Protein AF-A0A2V7ZME0-F1 (afdb_monomer_lite)

Sequence (49 aa):
MEIEVHSEYLRVLIAQLRTKVEPVPSSPSYLITEPWVGYRFNPVRVTRA

pLDDT: mean 85.16, std 14.43, range [52.91, 97.25]

Secondary structure (DSSP, 8-state):
------HHHHHHHHHHHHHHH-SSTTS-SSEEEETTTEEEE--------

Radius of gyration: 13.47 Å; chains: 1; bounding box: 30×21×40 Å

Foldseek 3Di:
DPPPPPVVVLVVVLLVVLVVPPPDSVDRDQWDQDPP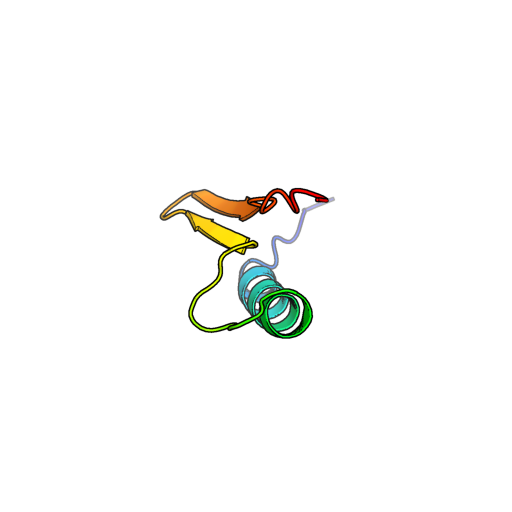PGTDGDDDDPPDD

Structure (mmCIF, N/CA/C/O backbone):
data_AF-A0A2V7ZME0-F1
#
_entry.id   AF-A0A2V7ZME0-F1
#
loop_
_atom_site.group_PDB
_atom_site.id
_atom_site.type_symbol
_atom_site.label_atom_id
_atom_site.label_alt_id
_atom_site.label_comp_id
_atom_site.label_asym_id
_atom_site.label_entity_id
_atom_site.label_seq_id
_atom_site.pdbx_PDB_ins_code
_atom_site.Cartn_x
_atom_site.Cartn_y
_atom_site.Cartn_z
_atom_site.occupancy
_atom_site.B_iso_or_equiv
_atom_site.auth_seq_id
_atom_site.auth_comp_id
_atom_site.auth_asym_id
_atom_site.auth_atom_id
_atom_site.pdbx_PDB_model_num
ATOM 1 N N . MET A 1 1 ? 10.774 10.579 -25.696 1.00 52.91 1 MET A N 1
ATOM 2 C CA . MET A 1 1 ? 10.944 10.475 -24.236 1.00 52.91 1 MET A CA 1
ATOM 3 C C . MET A 1 1 ? 10.407 9.112 -23.862 1.00 52.91 1 MET A C 1
ATOM 5 O O . MET A 1 1 ? 9.199 8.941 -23.784 1.00 52.91 1 MET A O 1
ATOM 9 N N . GLU A 1 2 ? 11.285 8.117 -23.844 1.00 62.72 2 GLU A N 1
ATOM 10 C CA . GLU A 1 2 ? 10.918 6.756 -23.462 1.00 62.72 2 GLU A CA 1
ATOM 11 C C . GLU A 1 2 ? 10.620 6.796 -21.960 1.00 62.72 2 GLU A C 1
ATOM 13 O O . GLU A 1 2 ? 11.464 7.236 -21.179 1.00 62.72 2 GLU A O 1
ATOM 18 N N . ILE A 1 3 ? 9.390 6.475 -21.554 1.00 61.84 3 ILE A N 1
ATOM 19 C CA . ILE A 1 3 ? 9.084 6.338 -20.131 1.00 61.84 3 ILE A CA 1
ATOM 20 C C . ILE A 1 3 ? 9.735 5.028 -19.714 1.00 61.84 3 ILE A C 1
ATOM 22 O O . ILE A 1 3 ? 9.188 3.954 -19.946 1.00 61.84 3 ILE A O 1
ATOM 26 N N . GLU A 1 4 ? 10.931 5.118 -19.149 1.00 63.34 4 GLU A N 1
ATOM 27 C CA . GLU A 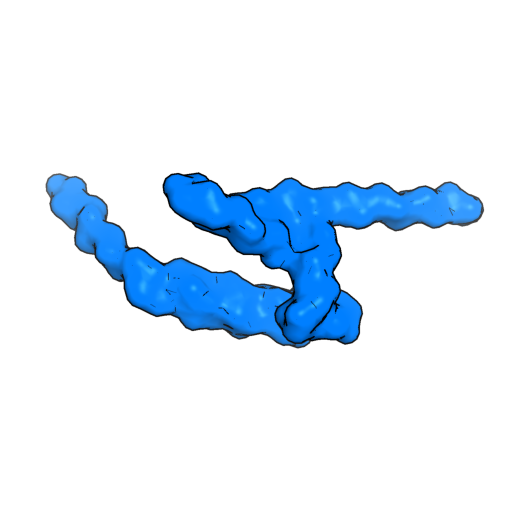1 4 ? 11.591 3.983 -18.525 1.00 63.34 4 GLU A CA 1
ATOM 28 C C . GLU A 1 4 ? 10.749 3.563 -17.311 1.00 63.34 4 GLU A C 1
ATOM 30 O O . GLU A 1 4 ? 10.779 4.189 -16.246 1.00 63.34 4 GLU A O 1
ATOM 35 N N . VAL A 1 5 ? 9.900 2.548 -17.493 1.00 61.03 5 VAL A N 1
ATOM 36 C CA . VAL A 1 5 ? 9.003 2.060 -16.444 1.00 61.03 5 VAL A CA 1
ATOM 37 C C . VAL A 1 5 ? 9.820 1.223 -15.468 1.00 61.03 5 VAL A C 1
ATOM 39 O O . VAL A 1 5 ? 10.046 0.033 -15.652 1.00 61.03 5 VAL A O 1
ATOM 42 N N . HIS A 1 6 ? 10.248 1.872 -14.397 1.00 68.50 6 HIS A N 1
ATOM 43 C CA . HIS A 1 6 ? 10.937 1.279 -13.261 1.00 68.50 6 HIS A CA 1
ATOM 44 C C . HIS A 1 6 ? 9.945 0.464 -12.393 1.00 68.50 6 HIS A C 1
ATOM 46 O O . HIS A 1 6 ? 9.674 0.814 -11.243 1.00 68.50 6 HIS A O 1
ATOM 52 N N . SER A 1 7 ? 9.350 -0.606 -12.942 1.00 63.22 7 SER A N 1
ATOM 53 C CA . SER A 1 7 ? 8.316 -1.434 -12.280 1.00 63.22 7 SER A CA 1
ATOM 54 C C . SER A 1 7 ? 8.749 -1.941 -10.906 1.00 63.22 7 SER A C 1
ATOM 56 O O . SER A 1 7 ? 7.976 -1.901 -9.945 1.00 63.22 7 SER A O 1
ATOM 58 N N . GLU A 1 8 ? 10.016 -2.341 -10.799 1.00 68.81 8 GLU A N 1
ATOM 59 C CA . GLU A 1 8 ? 10.610 -2.885 -9.576 1.00 68.81 8 GLU A CA 1
ATOM 60 C C . GLU A 1 8 ? 10.616 -1.868 -8.424 1.00 68.81 8 GLU A C 1
ATOM 62 O O . GLU A 1 8 ? 10.545 -2.229 -7.247 1.00 68.81 8 GLU A O 1
ATOM 67 N N . TYR A 1 9 ? 10.620 -0.575 -8.749 1.00 87.25 9 TYR A N 1
ATOM 68 C CA . TYR A 1 9 ? 10.674 0.496 -7.763 1.00 87.25 9 TYR A CA 1
ATOM 69 C C . TYR A 1 9 ? 9.308 0.759 -7.147 1.00 87.25 9 TYR A C 1
ATOM 71 O O . TYR A 1 9 ? 9.229 1.066 -5.959 1.00 87.25 9 TYR A O 1
ATOM 79 N N . LEU A 1 10 ? 8.219 0.580 -7.900 1.00 88.75 10 LEU A N 1
ATOM 80 C CA . LEU A 1 10 ? 6.878 0.842 -7.382 1.00 88.75 10 LEU A CA 1
ATOM 81 C C . LEU A 1 10 ? 6.553 -0.067 -6.192 1.00 88.75 10 LEU A C 1
ATOM 83 O O . LEU A 1 10 ? 6.030 0.406 -5.185 1.00 88.75 10 LEU A O 1
ATOM 87 N N . ARG A 1 11 ? 6.925 -1.352 -6.251 1.00 90.19 11 ARG A N 1
ATOM 88 C CA . ARG A 1 11 ? 6.696 -2.289 -5.140 1.00 90.19 11 ARG A CA 1
ATOM 89 C C . ARG A 1 11 ? 7.460 -1.881 -3.881 1.00 90.19 11 ARG A C 1
ATOM 91 O O . ARG A 1 11 ? 6.901 -1.945 -2.785 1.00 90.19 11 ARG A O 1
ATOM 98 N N . VAL A 1 12 ? 8.713 -1.454 -4.033 1.00 92.56 12 VAL A N 1
ATOM 99 C CA . VAL A 1 12 ? 9.552 -0.982 -2.920 1.00 92.56 12 VAL A CA 1
ATOM 100 C C . VAL A 1 12 ? 8.983 0.304 -2.328 1.00 92.56 12 VAL A C 1
ATOM 102 O O . VAL A 1 12 ? 8.808 0.391 -1.113 1.00 92.56 12 VAL A O 1
ATOM 105 N N . LEU A 1 13 ? 8.624 1.269 -3.175 1.00 94.12 13 LEU A N 1
ATOM 106 C CA . LEU A 1 13 ? 8.034 2.535 -2.747 1.00 94.12 13 LEU A CA 1
ATOM 107 C C . LEU A 1 13 ? 6.702 2.318 -2.023 1.00 94.12 13 LEU A C 1
ATOM 109 O O . LEU A 1 13 ? 6.484 2.906 -0.967 1.00 94.12 13 LEU A O 1
ATOM 113 N N . ILE A 1 14 ? 5.834 1.430 -2.518 1.00 94.94 14 ILE A N 1
ATOM 114 C CA . ILE A 1 14 ? 4.576 1.097 -1.838 1.00 94.94 14 ILE A CA 1
ATOM 115 C C . ILE A 1 14 ? 4.834 0.403 -0.499 1.00 94.94 14 ILE A C 1
ATOM 117 O O . ILE A 1 14 ? 4.165 0.724 0.483 1.00 94.94 14 ILE A O 1
ATOM 121 N N . ALA A 1 15 ? 5.809 -0.507 -0.413 1.00 94.75 15 ALA A N 1
ATOM 122 C CA . ALA A 1 15 ? 6.175 -1.131 0.858 1.00 94.75 15 ALA A CA 1
ATOM 123 C C . ALA A 1 15 ? 6.648 -0.084 1.884 1.00 94.75 15 ALA A C 1
ATOM 125 O O . ALA A 1 15 ? 6.177 -0.084 3.019 1.00 94.75 15 ALA A O 1
ATOM 126 N N . GLN A 1 16 ? 7.505 0.853 1.469 1.00 96.38 16 GLN A N 1
ATOM 127 C CA . GLN A 1 16 ? 7.971 1.967 2.304 1.00 96.38 16 GLN A CA 1
ATOM 128 C C . GLN A 1 16 ? 6.867 2.973 2.646 1.00 96.38 16 GLN A C 1
ATOM 130 O O . GLN A 1 16 ? 6.937 3.642 3.673 1.00 96.38 16 GLN A O 1
ATOM 135 N N . LEU A 1 17 ? 5.861 3.131 1.788 1.00 96.38 17 LEU A N 1
ATOM 136 C CA . LEU A 1 17 ? 4.736 4.014 2.062 1.00 96.38 17 LEU A CA 1
ATOM 137 C C . LEU A 1 17 ? 3.783 3.382 3.079 1.00 96.38 17 LEU A C 1
ATOM 139 O O . LEU A 1 17 ? 3.365 4.059 4.016 1.00 96.38 17 LEU A O 1
ATOM 143 N N . ARG A 1 18 ? 3.502 2.076 2.960 1.00 96.94 18 ARG A N 1
ATOM 144 C CA . ARG A 1 18 ? 2.668 1.332 3.918 1.00 96.94 18 ARG A CA 1
ATOM 145 C C . ARG A 1 18 ? 3.209 1.419 5.343 1.00 96.94 18 ARG A C 1
ATOM 147 O O . ARG A 1 18 ? 2.413 1.580 6.256 1.00 96.94 18 ARG A O 1
ATOM 154 N N . THR A 1 19 ? 4.529 1.405 5.549 1.00 97.25 19 THR A N 1
ATOM 155 C CA . THR A 1 19 ? 5.107 1.573 6.900 1.00 97.25 19 THR A CA 1
ATOM 156 C C . THR A 1 19 ? 4.836 2.939 7.527 1.00 97.25 19 THR A C 1
ATOM 158 O O . THR A 1 19 ? 4.927 3.069 8.743 1.00 97.25 19 THR A O 1
ATOM 161 N N . LYS A 1 20 ? 4.509 3.952 6.720 1.00 96.62 20 LYS A N 1
ATOM 162 C CA . LYS A 1 20 ? 4.244 5.317 7.184 1.00 96.62 20 LYS A CA 1
ATOM 163 C C . LYS A 1 20 ? 2.762 5.598 7.400 1.00 96.62 20 LYS A C 1
ATOM 165 O O . LYS A 1 20 ? 2.433 6.417 8.249 1.00 96.62 20 LYS A O 1
ATOM 170 N N . VAL A 1 21 ? 1.888 4.986 6.597 1.00 94.75 21 VAL A N 1
ATOM 171 C CA . VAL A 1 21 ? 0.460 5.355 6.544 1.00 94.75 21 VAL A CA 1
ATOM 172 C C . VAL A 1 21 ? -0.477 4.276 7.072 1.00 94.75 21 VAL A C 1
ATOM 174 O O . VAL A 1 21 ? -1.584 4.597 7.493 1.00 94.75 21 VAL A O 1
ATOM 177 N N . GLU A 1 22 ? -0.071 3.006 7.045 1.00 95.38 22 GLU A N 1
ATOM 178 C CA . GLU A 1 22 ? -0.904 1.914 7.544 1.00 95.38 22 GLU A CA 1
ATOM 179 C C . GLU A 1 22 ? -0.712 1.751 9.055 1.00 95.38 22 GLU A C 1
ATOM 181 O O . GLU A 1 22 ? 0.426 1.773 9.527 1.00 95.38 22 GLU A O 1
ATOM 186 N N . PRO A 1 23 ? -1.784 1.487 9.822 1.00 93.94 23 PRO A N 1
ATOM 187 C CA . PRO A 1 23 ? -1.655 1.121 11.231 1.00 93.94 23 PRO A CA 1
ATOM 188 C C . PRO A 1 23 ? -0.879 -0.191 11.410 1.00 93.94 23 PRO A C 1
ATOM 190 O O . PRO A 1 23 ? -0.095 -0.336 12.343 1.00 93.94 23 PRO A O 1
ATOM 193 N N . VAL A 1 24 ? -1.096 -1.147 10.497 1.00 95.81 24 VAL A N 1
ATOM 194 C CA . VAL A 1 24 ? -0.413 -2.444 10.456 1.00 95.81 24 VAL A CA 1
ATOM 195 C C . VAL A 1 24 ? 0.062 -2.702 9.019 1.00 95.81 24 VAL A C 1
ATOM 197 O O . VAL A 1 24 ? -0.734 -3.125 8.181 1.00 95.81 24 VAL A O 1
ATOM 200 N N . PRO A 1 25 ? 1.350 -2.480 8.695 1.00 95.06 25 PRO A N 1
ATOM 201 C CA . PRO A 1 25 ? 1.839 -2.533 7.310 1.00 95.06 25 PRO A CA 1
ATOM 202 C C . PRO A 1 25 ? 1.668 -3.885 6.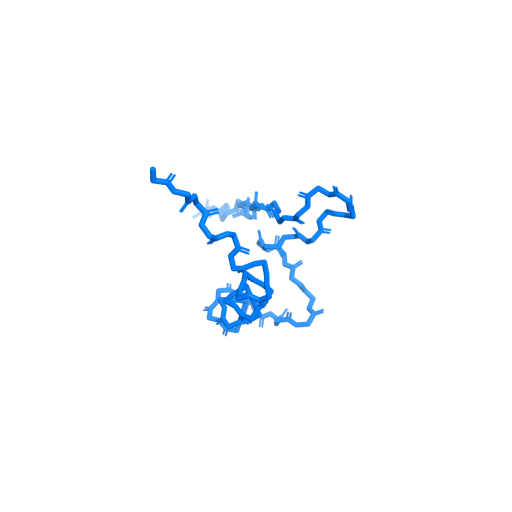598 1.00 95.06 25 PRO A C 1
ATOM 204 O O . PRO A 1 25 ? 1.557 -3.923 5.372 1.00 95.06 25 PRO A O 1
ATOM 207 N N . SER A 1 26 ? 1.638 -4.994 7.346 1.00 94.25 26 SER A N 1
ATOM 208 C CA . SER A 1 26 ? 1.401 -6.351 6.825 1.00 94.25 26 SER A CA 1
ATOM 209 C C . SER A 1 26 ? -0.073 -6.658 6.534 1.00 94.25 26 SER A C 1
ATOM 211 O O . SER A 1 26 ? -0.358 -7.628 5.836 1.00 94.25 26 SER A O 1
ATOM 213 N N . SER A 1 27 ? -0.999 -5.833 7.028 1.00 95.00 27 SER A N 1
ATOM 214 C CA . SER A 1 27 ? -2.444 -5.944 6.806 1.00 95.00 27 SER A CA 1
ATOM 215 C C . SER A 1 27 ? -2.997 -4.595 6.316 1.00 95.00 27 SER A C 1
ATOM 217 O O . SER A 1 27 ? -3.703 -3.908 7.062 1.00 95.00 27 SER A O 1
ATOM 219 N N . PRO A 1 28 ? -2.648 -4.177 5.081 1.00 95.25 28 PRO A N 1
ATOM 220 C CA . PRO A 1 28 ? -2.934 -2.835 4.585 1.00 95.25 28 PRO A CA 1
ATOM 221 C C . PRO A 1 28 ? -4.436 -2.596 4.405 1.00 95.25 28 PRO A C 1
ATOM 223 O O . PRO A 1 28 ? -5.139 -3.419 3.820 1.00 95.25 28 PRO A O 1
ATOM 226 N N . SER A 1 29 ? -4.911 -1.443 4.875 1.00 94.19 29 SER A N 1
ATOM 227 C CA . SER A 1 29 ? -6.297 -0.979 4.734 1.00 94.19 29 SER A CA 1
ATOM 228 C C . SER A 1 29 ? -6.427 0.205 3.772 1.00 94.19 29 SER A C 1
ATOM 230 O O . SER A 1 29 ? -7.489 0.371 3.166 1.00 94.19 29 SER A O 1
ATOM 232 N N . TYR A 1 30 ? -5.360 0.997 3.600 1.00 95.62 30 TYR A N 1
ATOM 233 C CA . TYR A 1 30 ? -5.326 2.165 2.718 1.00 95.62 30 TYR A CA 1
ATOM 234 C C . TYR A 1 30 ? -4.779 1.859 1.325 1.00 95.62 30 TYR A C 1
ATOM 236 O O . TYR A 1 30 ? -5.331 2.333 0.340 1.00 95.62 30 TYR A O 1
ATOM 244 N N . LEU A 1 31 ? -3.697 1.093 1.205 1.00 96.12 31 LEU A N 1
ATOM 245 C CA . LEU A 1 31 ? -3.050 0.789 -0.074 1.00 96.12 31 LEU A CA 1
ATOM 246 C C . LEU A 1 31 ? -3.242 -0.685 -0.405 1.00 96.12 31 LEU A C 1
ATOM 248 O O . LEU A 1 31 ? -2.417 -1.522 -0.037 1.00 96.12 31 LEU A O 1
ATOM 252 N N . ILE A 1 32 ? -4.316 -1.014 -1.117 1.00 95.75 32 ILE A N 1
ATOM 253 C CA . ILE A 1 32 ? -4.694 -2.393 -1.440 1.00 95.75 32 ILE A CA 1
ATOM 254 C C . ILE A 1 32 ? -3.983 -2.849 -2.708 1.00 95.75 32 ILE A C 1
ATOM 256 O O . ILE A 1 32 ? -3.972 -2.136 -3.705 1.00 95.75 32 ILE A O 1
ATOM 260 N N . THR A 1 33 ? -3.394 -4.044 -2.679 1.00 94.81 33 THR A N 1
ATOM 261 C CA . THR A 1 33 ? -2.901 -4.686 -3.902 1.00 94.81 33 THR A CA 1
ATOM 262 C C . THR A 1 33 ? -4.075 -5.340 -4.615 1.00 94.81 33 THR A C 1
ATOM 264 O O . THR A 1 33 ? -4.687 -6.262 -4.082 1.00 94.81 33 THR A O 1
ATOM 267 N N . GLU A 1 34 ? -4.378 -4.862 -5.814 1.00 95.12 34 GLU A N 1
ATOM 268 C CA . GLU A 1 34 ? -5.315 -5.496 -6.727 1.00 95.12 34 GLU A CA 1
ATOM 269 C C . GLU A 1 34 ? -4.548 -6.431 -7.664 1.00 95.12 34 GLU A C 1
ATOM 271 O O . GLU A 1 34 ? -3.695 -5.963 -8.432 1.00 95.12 34 GLU A O 1
ATOM 276 N N . PRO A 1 35 ? -4.821 -7.747 -7.620 1.00 91.88 35 PRO A N 1
ATOM 277 C CA . PRO A 1 35 ? -4.189 -8.696 -8.522 1.00 91.88 35 PRO A CA 1
ATOM 278 C C . PRO A 1 35 ? -4.344 -8.252 -9.976 1.00 91.88 35 PRO A C 1
ATOM 280 O O . PRO A 1 35 ? -5.446 -7.915 -10.402 1.00 91.88 35 PRO A O 1
ATOM 283 N N . TRP A 1 36 ? -3.239 -8.265 -10.724 1.00 90.81 36 TRP A N 1
ATOM 284 C CA . TRP A 1 36 ? -3.183 -7.945 -12.160 1.00 90.81 36 TRP A CA 1
ATOM 285 C C . TRP A 1 36 ? -3.488 -6.492 -12.549 1.00 90.81 36 TRP A C 1
ATOM 287 O O . TRP A 1 36 ? -3.355 -6.153 -13.720 1.00 90.81 36 TRP A O 1
ATOM 297 N N . VAL A 1 37 ? -3.841 -5.632 -11.590 1.00 92.69 37 VAL A N 1
ATOM 298 C CA . VAL A 1 37 ? -4.134 -4.212 -11.838 1.00 92.69 37 VAL A CA 1
ATOM 299 C C . VAL A 1 37 ? -3.057 -3.318 -11.235 1.00 92.69 37 VAL A C 1
ATOM 301 O O . VAL A 1 37 ? -2.545 -2.426 -11.905 1.00 92.69 37 VAL A O 1
ATOM 304 N N . GLY A 1 38 ? -2.677 -3.560 -9.978 1.00 92.25 38 GLY A N 1
ATOM 305 C CA . GLY A 1 38 ? -1.686 -2.745 -9.278 1.00 92.25 38 GLY A CA 1
ATOM 306 C C . GLY A 1 38 ? -2.127 -2.389 -7.865 1.00 92.25 38 GLY A C 1
ATOM 307 O O . GLY A 1 38 ? -2.429 -3.270 -7.062 1.00 92.25 38 GLY A O 1
ATOM 308 N N . TYR A 1 39 ? -2.119 -1.099 -7.533 1.00 94.38 39 TYR A N 1
ATOM 309 C CA . TYR A 1 39 ? -2.424 -0.617 -6.187 1.00 94.38 39 TYR A CA 1
ATOM 310 C C . TYR A 1 39 ? -3.610 0.342 -6.206 1.00 94.38 39 TYR A C 1
ATOM 312 O O . TYR A 1 39 ? -3.617 1.313 -6.958 1.00 94.38 39 TYR A O 1
ATOM 320 N N . ARG A 1 40 ? -4.587 0.094 -5.333 1.00 94.31 40 ARG A N 1
ATOM 321 C CA . ARG A 1 40 ? -5.761 0.943 -5.136 1.00 94.31 40 ARG A CA 1
ATOM 322 C C . ARG A 1 40 ? -5.666 1.649 -3.793 1.00 94.31 40 ARG A C 1
ATOM 324 O O . ARG A 1 40 ? -5.484 1.007 -2.758 1.00 94.31 40 ARG A O 1
ATOM 331 N N . PHE A 1 41 ? -5.864 2.962 -3.806 1.00 95.38 41 PHE A N 1
ATOM 332 C CA . PHE A 1 41 ? -6.063 3.727 -2.584 1.00 95.38 41 PHE A CA 1
ATOM 333 C C . PHE A 1 41 ? -7.508 3.581 -2.088 1.00 95.38 41 PHE A C 1
ATOM 335 O O . PHE A 1 41 ? -8.458 3.811 -2.834 1.00 95.38 41 PHE A O 1
ATOM 342 N N . ASN A 1 42 ? -7.666 3.198 -0.826 1.00 93.44 42 ASN A N 1
ATOM 343 C CA . ASN A 1 42 ? -8.933 3.039 -0.133 1.00 93.44 42 ASN A CA 1
ATOM 344 C C . ASN A 1 42 ? -8.969 3.987 1.076 1.00 93.44 42 ASN A C 1
ATOM 346 O O . ASN A 1 42 ? -8.402 3.666 2.121 1.00 93.44 42 ASN A O 1
ATOM 350 N N . PRO A 1 43 ? -9.604 5.162 0.970 1.00 86.31 43 PRO A N 1
ATOM 351 C CA . PRO A 1 43 ? -9.715 6.066 2.101 1.00 86.31 43 PRO A CA 1
ATOM 352 C C . PRO A 1 43 ? -10.669 5.464 3.138 1.00 86.31 43 PRO A C 1
ATOM 354 O O . PRO A 1 43 ? -11.885 5.440 2.937 1.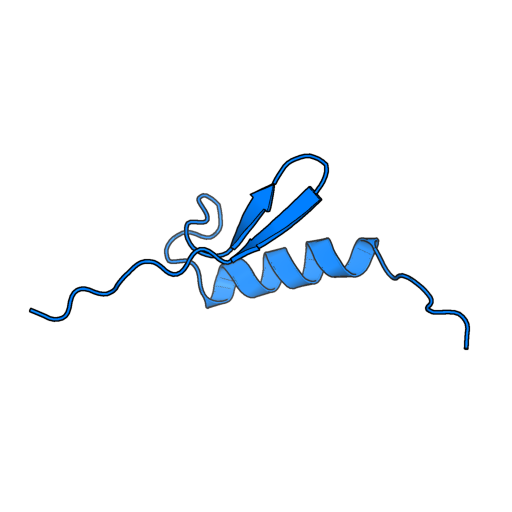00 86.31 43 PRO A O 1
ATOM 357 N N . VAL A 1 44 ? -10.139 5.002 4.274 1.00 76.56 44 VAL A N 1
ATOM 358 C CA . VAL A 1 44 ? -10.992 4.714 5.433 1.00 76.56 44 VAL A CA 1
ATOM 359 C C . VAL A 1 44 ? -11.652 6.029 5.838 1.00 76.56 44 VAL A C 1
ATOM 361 O O . VAL A 1 44 ? -10.976 7.024 6.107 1.00 76.56 44 VAL A O 1
ATOM 364 N N . ARG A 1 45 ? -12.9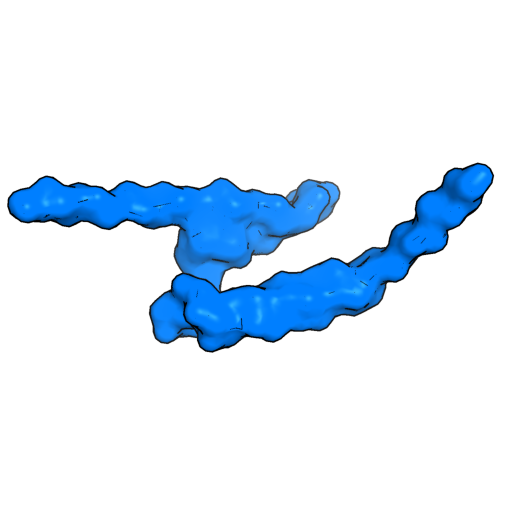87 6.058 5.849 1.00 69.38 45 ARG A N 1
ATOM 365 C CA . ARG A 1 45 ? -13.726 7.218 6.347 1.00 69.38 45 ARG A CA 1
ATOM 366 C C . ARG A 1 45 ? -13.450 7.346 7.840 1.00 69.38 45 ARG A C 1
ATOM 368 O O . ARG A 1 45 ? -13.920 6.531 8.625 1.00 69.38 45 ARG A O 1
ATOM 375 N N . VAL A 1 46 ? -12.724 8.388 8.234 1.00 62.56 46 VAL A N 1
ATOM 376 C CA . VAL A 1 46 ? -12.719 8.831 9.629 1.00 62.56 46 VAL A CA 1
ATOM 377 C C . VAL A 1 46 ? -14.071 9.492 9.867 1.00 62.56 46 VAL A C 1
ATOM 379 O O . VAL A 1 46 ? -14.267 10.664 9.546 1.00 62.56 46 VAL A O 1
ATOM 382 N N . THR A 1 47 ? -15.044 8.733 10.366 1.00 59.25 47 THR A N 1
ATOM 383 C CA . THR A 1 47 ? -16.255 9.322 10.940 1.00 59.25 47 THR A CA 1
ATOM 384 C C . THR A 1 47 ? -15.819 10.127 12.157 1.00 59.25 47 THR A C 1
ATOM 386 O O . THR A 1 47 ? -15.477 9.561 13.192 1.00 59.25 47 THR A O 1
ATOM 389 N N . ARG A 1 48 ? -15.762 11.454 12.010 1.00 59.12 48 ARG A N 1
ATOM 390 C CA . ARG A 1 48 ? -15.717 12.354 13.161 1.00 59.12 48 ARG A CA 1
ATOM 391 C C . ARG A 1 48 ? -17.043 12.191 13.903 1.00 59.12 48 ARG A C 1
ATOM 393 O O . ARG A 1 48 ? -18.091 12.439 13.308 1.00 59.12 48 ARG A O 1
ATOM 400 N N . ALA A 1 49 ? -16.962 11.695 15.135 1.00 54.97 49 ALA A N 1
ATOM 401 C CA . ALA A 1 49 ? -18.009 11.869 16.135 1.00 54.97 49 ALA A CA 1
ATOM 402 C C . ALA 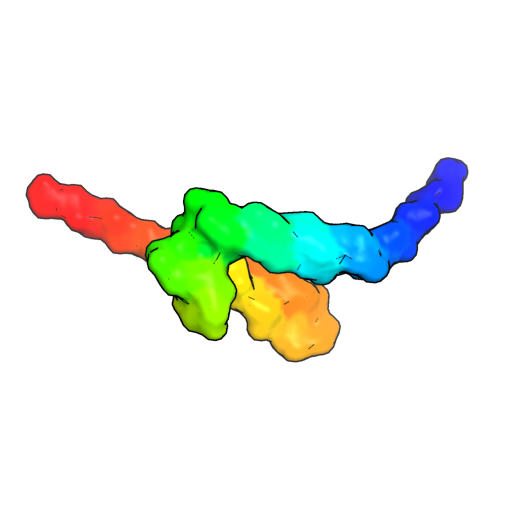A 1 49 ? -18.072 13.340 16.566 1.00 54.97 49 ALA A C 1
ATOM 404 O O . ALA A 1 49 ? -17.012 14.011 16.489 1.00 54.97 49 ALA A O 1
#